Protein AF-A0A5C5A6T9-F1 (afdb_monomer_lite)

Foldseek 3Di:
DPPVVVLVVCCVVPVPVSVVVVVVVVVVVVVVVVVVDDDPVVVVVVVVVVVVVVVVVVVVVVVVVVVVVVLLVLFFPDKDKDWDWDDDPPPPQDQPDDVPDTDRDDPDPDGDGPDMDIDGHHTDPCSVVVVVVVVVVVVVPPPPDPDD

pLDDT: mean 72.28, std 15.4, range [39.16, 92.06]

Structure (mmCIF, N/CA/C/O backbone):
data_AF-A0A5C5A6T9-F1
#
_entry.id   AF-A0A5C5A6T9-F1
#
loop_
_atom_site.group_PDB
_atom_site.id
_atom_site.type_symbol
_atom_site.label_atom_id
_atom_site.label_alt_id
_atom_site.label_comp_id
_atom_site.label_asym_id
_atom_site.label_entity_id
_atom_site.label_seq_id
_atom_site.pdbx_PDB_ins_code
_atom_site.Cartn_x
_atom_site.Cartn_y
_atom_site.Cartn_z
_atom_site.occupancy
_atom_site.B_iso_or_equiv
_atom_site.auth_seq_id
_atom_site.auth_comp_id
_atom_site.auth_asym_id
_atom_site.auth_atom_id
_atom_site.pdbx_PDB_model_num
ATOM 1 N N . MET A 1 1 ? -40.711 -3.620 -5.092 1.00 51.81 1 MET A N 1
ATOM 2 C CA . MET A 1 1 ? -39.985 -3.111 -6.278 1.00 51.81 1 MET A CA 1
ATOM 3 C C . MET A 1 1 ? -40.071 -1.592 -6.463 1.00 51.81 1 MET A C 1
ATOM 5 O O . MET A 1 1 ? -39.164 -1.050 -7.072 1.00 51.81 1 MET A O 1
ATOM 9 N N . ASN A 1 2 ? -41.061 -0.880 -5.901 1.00 57.53 2 ASN A N 1
ATOM 10 C CA . ASN A 1 2 ? -41.166 0.576 -6.099 1.00 57.53 2 ASN A CA 1
ATOM 11 C C . ASN A 1 2 ? -40.108 1.417 -5.350 1.00 57.53 2 ASN A C 1
ATOM 13 O O . ASN A 1 2 ? -39.656 2.410 -5.898 1.00 57.53 2 ASN A O 1
ATOM 17 N N . SER A 1 3 ? -39.658 1.049 -4.144 1.00 67.88 3 SER A N 1
ATOM 18 C CA . SER A 1 3 ? -38.783 1.921 -3.327 1.00 67.88 3 SER A CA 1
ATOM 19 C C . SER A 1 3 ? -37.403 2.200 -3.938 1.00 67.88 3 SER A C 1
ATOM 21 O O . SER A 1 3 ? -36.931 3.329 -3.890 1.00 67.88 3 SER A O 1
ATOM 23 N N . ILE A 1 4 ? -36.782 1.199 -4.567 1.00 72.31 4 ILE A N 1
ATOM 24 C CA . ILE A 1 4 ? -35.433 1.313 -5.151 1.00 72.31 4 ILE A CA 1
ATOM 25 C C . ILE A 1 4 ? -35.416 2.324 -6.306 1.00 72.31 4 ILE A C 1
ATOM 27 O O . ILE A 1 4 ? -34.481 3.111 -6.436 1.00 72.31 4 ILE A O 1
ATOM 31 N N . PHE A 1 5 ? -36.472 2.334 -7.123 1.00 75.44 5 PHE A N 1
ATOM 32 C CA . PHE A 1 5 ? -36.585 3.236 -8.268 1.00 75.44 5 PHE A CA 1
ATOM 33 C C . PHE A 1 5 ? -36.808 4.690 -7.824 1.00 75.44 5 PHE A C 1
ATOM 35 O O . PHE A 1 5 ? -36.205 5.611 -8.370 1.00 75.44 5 PHE A O 1
ATOM 42 N N . PHE A 1 6 ? -37.622 4.897 -6.784 1.00 74.75 6 PHE A N 1
ATOM 43 C CA . PHE A 1 6 ? -37.836 6.215 -6.183 1.00 74.75 6 PHE A CA 1
ATOM 44 C C . PHE A 1 6 ? -36.580 6.751 -5.479 1.00 74.75 6 PHE A C 1
ATOM 46 O O . PHE A 1 6 ? -36.280 7.937 -5.597 1.00 74.75 6 PHE A O 1
ATOM 53 N N . ASP A 1 7 ? -35.819 5.896 -4.798 1.00 70.12 7 ASP A N 1
ATOM 54 C CA . ASP A 1 7 ? -34.548 6.268 -4.166 1.00 70.12 7 ASP A CA 1
ATOM 55 C C . ASP A 1 7 ? -33.488 6.676 -5.191 1.00 70.12 7 ASP A C 1
ATOM 57 O O . ASP A 1 7 ? -32.791 7.671 -4.996 1.00 70.12 7 ASP A O 1
ATOM 61 N N . ALA A 1 8 ? -33.385 5.935 -6.297 1.00 76.31 8 ALA A N 1
ATOM 62 C CA . ALA A 1 8 ? -32.487 6.269 -7.398 1.00 76.31 8 ALA A CA 1
ATOM 63 C C . ALA A 1 8 ? -32.868 7.610 -8.045 1.00 76.31 8 ALA A C 1
ATOM 65 O O . ALA A 1 8 ? -31.998 8.434 -8.325 1.00 76.31 8 ALA A O 1
ATOM 66 N N . LEU A 1 9 ? -34.169 7.866 -8.212 1.00 78.31 9 LEU A N 1
ATOM 67 C CA . LEU A 1 9 ? -34.676 9.135 -8.731 1.00 78.31 9 LEU A CA 1
ATOM 68 C C . LEU A 1 9 ? -34.378 10.307 -7.780 1.00 78.31 9 LEU A C 1
ATOM 70 O O . LEU A 1 9 ? -33.927 11.362 -8.222 1.00 78.31 9 LEU A O 1
ATOM 74 N N . LYS A 1 10 ? -34.566 10.124 -6.467 1.00 73.56 10 LYS A N 1
ATOM 75 C CA . LYS A 1 10 ? -34.214 11.138 -5.461 1.00 73.56 10 LYS A CA 1
ATOM 76 C C . LYS A 1 10 ? -32.706 11.391 -5.401 1.00 73.56 10 LYS A C 1
ATOM 78 O O . LYS A 1 10 ? -32.306 12.541 -5.252 1.00 73.56 10 LYS A O 1
ATOM 83 N N . PHE A 1 11 ? -31.879 10.355 -5.551 1.00 82.19 11 PHE A N 1
ATOM 84 C CA . PHE A 1 11 ? -30.421 10.491 -5.589 1.00 82.19 11 PHE A CA 1
ATOM 85 C C . PHE A 1 11 ? -29.953 11.256 -6.832 1.00 82.19 11 PHE A C 1
ATOM 87 O O . PHE A 1 11 ? -29.072 12.103 -6.731 1.00 82.19 11 PHE A O 1
ATOM 94 N N . ALA A 1 12 ? -30.581 11.022 -7.987 1.00 78.44 12 ALA A N 1
ATOM 95 C CA . ALA A 1 12 ? -30.275 11.746 -9.218 1.00 78.44 12 ALA A CA 1
ATOM 96 C C . ALA A 1 12 ? -30.631 13.244 -9.141 1.00 78.44 12 ALA A C 1
ATOM 98 O O . ALA A 1 12 ? -29.929 14.070 -9.717 1.00 78.44 12 ALA A O 1
ATOM 99 N N . ILE A 1 13 ? -31.706 13.599 -8.426 1.00 83.81 13 ILE A N 1
ATOM 100 C CA . ILE A 1 13 ? -32.176 14.989 -8.291 1.00 83.81 13 ILE A CA 1
ATOM 101 C C . ILE A 1 13 ? -31.471 15.718 -7.133 1.00 83.81 13 ILE A C 1
ATOM 103 O O . ILE A 1 13 ? -31.181 16.908 -7.239 1.00 83.81 13 ILE A O 1
ATOM 107 N N . ASN A 1 14 ? -31.188 15.028 -6.025 1.00 82.31 14 ASN A N 1
ATOM 108 C CA . ASN A 1 14 ? -30.491 15.579 -4.863 1.00 82.31 14 ASN A CA 1
ATOM 109 C C . ASN A 1 14 ? -29.639 14.496 -4.162 1.00 82.31 14 ASN A C 1
ATOM 111 O O . ASN A 1 14 ? -30.091 13.854 -3.200 1.00 82.31 14 ASN A O 1
ATOM 115 N N . PRO A 1 15 ? -28.390 14.288 -4.617 1.00 81.12 15 PRO A N 1
ATOM 116 C CA . PRO A 1 15 ? -27.530 13.230 -4.090 1.00 81.12 15 PRO A CA 1
ATOM 117 C C . PRO A 1 15 ? -27.135 13.497 -2.635 1.00 81.12 15 PRO A C 1
ATOM 119 O O . PRO A 1 15 ? -27.124 12.589 -1.809 1.00 81.12 15 PRO A O 1
ATOM 122 N N . THR A 1 16 ? -26.877 14.755 -2.279 1.00 82.19 16 THR A N 1
ATOM 123 C CA . THR A 1 16 ? -26.440 15.127 -0.929 1.00 82.19 16 THR A CA 1
ATOM 124 C C . THR A 1 16 ? -27.563 14.968 0.092 1.00 82.19 16 THR A C 1
ATOM 126 O 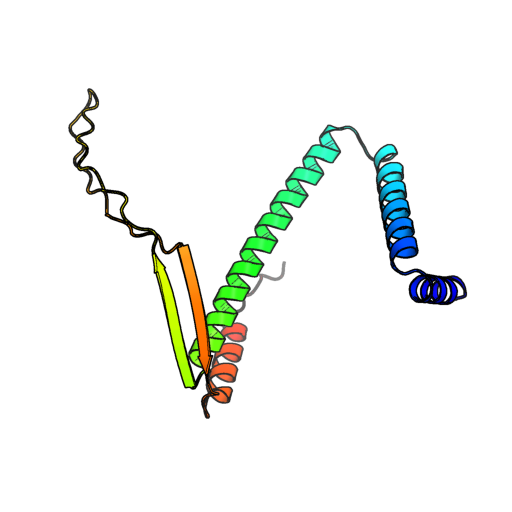O . THR A 1 16 ? -27.340 14.425 1.170 1.00 82.19 16 THR A O 1
ATOM 129 N N . GLY A 1 17 ? -28.788 15.383 -0.248 1.00 79.25 17 GLY A N 1
ATOM 130 C CA . GLY A 1 17 ? -29.952 15.242 0.631 1.00 79.25 17 GLY A CA 1
ATOM 131 C C . GLY A 1 17 ? -30.301 13.780 0.907 1.00 79.25 17 GLY A C 1
ATOM 132 O O . GLY A 1 17 ? -30.561 13.416 2.050 1.00 79.25 17 GLY A O 1
ATOM 133 N N . THR A 1 18 ? -30.219 12.922 -0.112 1.00 81.56 18 THR A N 1
ATOM 134 C CA . THR A 1 18 ? -30.449 11.478 0.050 1.00 81.56 18 THR A CA 1
ATOM 135 C C . THR A 1 18 ? -29.342 10.782 0.841 1.00 81.56 18 THR A C 1
ATOM 137 O O . THR A 1 18 ? -29.637 9.891 1.634 1.00 81.56 18 THR A O 1
ATOM 140 N N . LEU A 1 19 ? -28.081 11.202 0.694 1.00 81.38 19 LEU A N 1
ATOM 141 C CA . LEU A 1 19 ? -26.968 10.734 1.530 1.00 81.38 19 LEU A CA 1
ATOM 142 C C . LEU A 1 19 ? -27.158 11.127 3.000 1.00 81.38 19 LEU A C 1
ATOM 144 O O . LEU A 1 19 ? -26.985 10.290 3.887 1.00 81.38 19 LEU A O 1
ATOM 148 N N . ILE A 1 20 ? -27.559 12.371 3.273 1.00 82.25 20 ILE A N 1
ATOM 149 C CA . ILE A 1 20 ? -27.853 12.830 4.637 1.00 82.25 20 ILE A CA 1
ATOM 150 C C . ILE A 1 20 ? -29.032 12.037 5.202 1.00 82.25 20 ILE A C 1
ATOM 152 O O . ILE A 1 20 ? -28.926 11.481 6.286 1.00 82.25 20 ILE A O 1
ATOM 156 N N . GLU A 1 21 ? -30.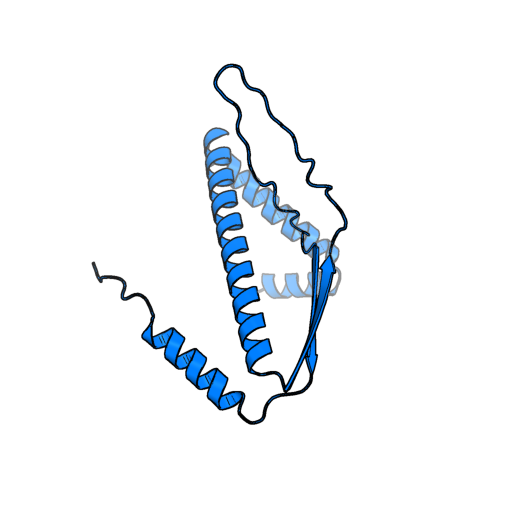128 11.890 4.464 1.00 79.12 21 GLU A N 1
ATOM 157 C CA . GLU A 1 21 ? -31.298 11.140 4.925 1.00 79.12 21 GLU A CA 1
ATOM 158 C C . GLU A 1 21 ? -30.954 9.673 5.229 1.00 79.12 21 GLU A C 1
ATOM 160 O O . GLU A 1 21 ? -31.274 9.178 6.309 1.00 79.12 21 GLU A O 1
ATOM 165 N N . LYS A 1 22 ? -30.226 8.990 4.335 1.00 81.75 22 LYS A N 1
ATOM 166 C CA . LYS A 1 22 ? -29.811 7.593 4.539 1.00 81.75 22 LYS A CA 1
ATOM 167 C C . LYS A 1 22 ? -28.835 7.433 5.699 1.00 81.75 22 LYS A C 1
ATOM 169 O O . LYS A 1 22 ? -28.959 6.473 6.454 1.00 81.75 22 LYS A O 1
ATOM 174 N N . THR A 1 23 ? -27.895 8.361 5.877 1.00 79.56 23 THR A N 1
ATOM 175 C CA . THR A 1 23 ? -26.968 8.326 7.022 1.00 79.56 23 THR A CA 1
ATOM 176 C C . THR A 1 23 ? -27.689 8.623 8.334 1.00 79.56 23 THR A C 1
ATOM 178 O O . THR A 1 23 ? -27.444 7.934 9.320 1.00 79.56 23 THR A O 1
ATOM 181 N N . THR A 1 24 ? -28.641 9.560 8.340 1.00 78.38 24 THR A N 1
ATOM 182 C CA . THR A 1 24 ? -29.465 9.874 9.517 1.00 78.38 24 THR A CA 1
ATOM 183 C C . THR A 1 24 ? -30.371 8.696 9.879 1.00 78.38 24 THR A C 1
ATOM 185 O O . THR A 1 24 ? -30.427 8.315 11.041 1.00 78.38 24 THR A O 1
ATOM 188 N N . GLN A 1 25 ? -31.021 8.052 8.902 1.00 78.75 25 GLN A N 1
ATOM 189 C CA . GLN A 1 25 ? -31.831 6.848 9.132 1.00 78.75 25 GLN A CA 1
ATOM 190 C C . GLN A 1 25 ? -30.984 5.663 9.605 1.00 78.75 25 GLN A C 1
ATOM 192 O O . GLN A 1 25 ? -31.379 4.965 10.534 1.00 78.75 25 GLN A O 1
ATOM 197 N N . ALA A 1 26 ? -29.806 5.439 9.013 1.00 77.88 26 ALA A N 1
ATOM 198 C CA . ALA A 1 26 ? -28.891 4.391 9.458 1.00 77.88 26 ALA A CA 1
ATOM 199 C C . ALA A 1 26 ? -28.401 4.641 10.891 1.00 77.88 26 ALA A C 1
ATOM 201 O O . ALA A 1 26 ? -28.320 3.700 11.679 1.00 77.88 26 ALA A O 1
ATOM 202 N N . LEU A 1 27 ? -28.124 5.900 11.245 1.00 74.94 27 LEU A N 1
ATOM 203 C CA . LEU A 1 27 ? -27.730 6.289 12.594 1.00 74.94 27 LEU A CA 1
ATOM 204 C C . LEU A 1 27 ? -28.885 6.119 13.584 1.00 74.94 27 LEU A C 1
ATOM 206 O O . LEU A 1 27 ? -28.670 5.506 14.622 1.00 74.94 27 LEU A O 1
ATOM 210 N N . ILE A 1 28 ? -30.100 6.569 13.243 1.00 76.94 28 ILE A N 1
ATOM 211 C CA . ILE A 1 28 ? -31.305 6.392 14.066 1.00 76.94 28 ILE A CA 1
ATOM 212 C C . ILE A 1 28 ? -31.568 4.904 14.292 1.00 76.94 28 ILE A C 1
ATOM 214 O O . ILE A 1 28 ? -31.623 4.479 15.438 1.00 76.94 28 ILE A O 1
ATOM 218 N N . ASN A 1 29 ? -31.613 4.092 13.232 1.00 75.94 29 ASN A N 1
ATOM 219 C CA . ASN A 1 29 ? -31.806 2.645 13.341 1.00 75.94 29 ASN A CA 1
ATOM 220 C C . ASN A 1 29 ? -30.723 1.999 14.207 1.00 75.94 29 ASN A C 1
ATOM 222 O O . ASN A 1 29 ? -31.029 1.138 15.028 1.00 75.94 29 ASN A O 1
ATOM 226 N N . LYS A 1 30 ? -29.460 2.422 14.072 1.00 68.44 30 LYS A N 1
ATOM 227 C CA . LYS A 1 30 ? -28.382 1.936 14.935 1.00 68.44 30 LYS A CA 1
ATOM 228 C C . LYS A 1 30 ? -28.614 2.370 16.385 1.00 68.44 30 LYS A C 1
ATOM 230 O O . LYS A 1 30 ? -28.524 1.531 17.263 1.00 68.44 30 LYS A O 1
ATOM 235 N N . THR A 1 31 ? -29.004 3.616 16.653 1.00 65.12 31 THR A N 1
ATOM 236 C CA . THR A 1 31 ? -29.288 4.103 18.017 1.00 65.12 31 THR A CA 1
ATOM 237 C C . THR A 1 31 ? -30.535 3.491 18.659 1.00 65.12 31 THR A C 1
ATOM 239 O O . THR A 1 31 ? -30.521 3.246 19.860 1.00 65.12 31 THR A O 1
ATOM 242 N N . THR A 1 32 ? -31.590 3.197 17.895 1.00 64.25 32 THR A N 1
ATOM 243 C CA . THR A 1 32 ? -32.805 2.539 18.399 1.00 64.25 32 THR A CA 1
ATOM 244 C C . THR A 1 32 ? -32.530 1.072 18.722 1.00 64.25 32 THR A C 1
ATOM 246 O O . THR A 1 32 ? -32.913 0.611 19.788 1.00 64.25 32 THR A O 1
ATOM 249 N N . ASN A 1 33 ? -31.765 0.367 17.879 1.00 59.84 33 ASN A N 1
ATOM 250 C CA . ASN A 1 33 ? -31.295 -0.985 18.204 1.00 59.84 33 ASN A CA 1
ATOM 251 C C . ASN A 1 33 ? -30.344 -0.987 19.420 1.00 59.84 33 ASN A C 1
ATOM 253 O O . ASN A 1 33 ? -30.399 -1.898 20.237 1.00 59.84 33 ASN A O 1
ATOM 257 N N . LEU A 1 34 ? -29.523 0.057 19.592 1.00 55.16 34 LEU A N 1
ATOM 258 C CA . LEU A 1 34 ? -28.657 0.222 20.769 1.00 55.16 34 LEU A CA 1
ATOM 259 C C . LEU A 1 34 ? -29.425 0.514 22.071 1.00 55.16 34 LEU A C 1
ATOM 261 O O . LEU A 1 34 ? -28.915 0.200 23.140 1.00 55.16 34 LEU A O 1
ATOM 265 N N . GLN A 1 35 ? -30.633 1.091 22.014 1.00 56.25 35 GLN A N 1
ATOM 266 C CA . GLN A 1 35 ? -31.490 1.241 23.201 1.00 56.25 35 GLN A CA 1
ATOM 267 C C . GLN A 1 35 ? -32.063 -0.099 23.688 1.00 56.25 35 GLN A C 1
ATOM 269 O O . GLN A 1 35 ? -32.349 -0.230 24.876 1.00 56.25 35 GLN A O 1
ATOM 274 N N . GLU A 1 36 ? -32.200 -1.093 22.805 1.00 56.62 36 GLU A N 1
ATOM 275 C CA . GLU A 1 36 ? -32.691 -2.434 23.150 1.00 56.62 36 GLU A CA 1
ATOM 276 C C . GLU A 1 36 ? -31.559 -3.429 23.467 1.00 56.62 36 GLU A C 1
ATOM 278 O O . GLU A 1 36 ? -31.775 -4.385 24.211 1.00 56.62 36 GLU A O 1
ATOM 283 N N . SER A 1 37 ? -30.332 -3.189 22.987 1.00 50.94 37 SER A N 1
ATOM 284 C CA . SER A 1 37 ? -29.161 -4.030 23.264 1.00 50.94 37 SER A CA 1
ATOM 285 C C . SER A 1 37 ? -28.109 -3.331 24.145 1.00 50.94 37 SER A C 1
ATOM 287 O O . SER A 1 37 ? -27.070 -2.894 23.657 1.00 50.94 37 SER A O 1
ATOM 289 N N . GLY A 1 38 ? -28.348 -3.301 25.459 1.00 50.50 38 GLY A N 1
ATOM 290 C CA . GLY A 1 38 ? -27.270 -3.510 26.431 1.00 50.50 38 GLY A CA 1
ATOM 291 C C . GLY A 1 38 ? -26.461 -2.312 26.949 1.00 50.50 38 GLY A C 1
ATOM 292 O O . GLY A 1 38 ? -26.032 -1.423 26.226 1.00 50.50 38 GLY A O 1
ATOM 293 N N . THR A 1 39 ? -26.227 -2.344 28.260 1.00 60.66 39 THR A N 1
ATOM 294 C CA . THR A 1 39 ? -25.460 -1.430 29.123 1.00 60.66 39 THR A CA 1
ATOM 295 C C . THR A 1 39 ? -24.146 -0.902 28.511 1.00 60.66 39 THR A C 1
ATOM 297 O O . THR A 1 39 ? -23.487 -1.608 27.754 1.00 60.66 39 THR A O 1
ATOM 300 N N . ILE A 1 40 ? -23.726 0.315 28.901 1.00 61.78 40 ILE A N 1
ATOM 301 C CA . ILE A 1 40 ? -22.475 1.023 28.522 1.00 61.78 40 ILE A CA 1
ATOM 302 C C . ILE A 1 40 ? -21.244 0.091 28.401 1.00 61.78 40 ILE A C 1
ATOM 304 O O . ILE A 1 40 ? -20.424 0.263 27.497 1.00 61.78 40 ILE A O 1
ATOM 308 N N . GLU A 1 41 ? -21.119 -0.913 29.271 1.00 69.81 41 GLU A N 1
ATOM 309 C CA . GLU A 1 41 ? -20.085 -1.952 29.210 1.00 69.81 41 GLU A CA 1
ATOM 310 C C . GLU A 1 41 ? -20.057 -2.765 27.899 1.00 69.81 41 GLU A C 1
ATOM 312 O O . GLU A 1 41 ? -18.974 -2.988 27.362 1.00 69.81 41 GLU A O 1
ATOM 317 N N . GLN A 1 42 ? -21.206 -3.171 27.348 1.00 69.75 42 GLN A N 1
ATOM 318 C CA . GLN A 1 42 ? -21.280 -3.970 26.112 1.00 69.75 42 GLN A CA 1
ATOM 319 C C . GLN A 1 42 ? -20.892 -3.146 24.879 1.00 69.75 42 GLN A C 1
ATOM 321 O O . GLN A 1 42 ? -20.203 -3.629 23.983 1.00 69.75 42 GLN A O 1
ATOM 326 N N . LEU A 1 43 ? -21.262 -1.864 24.865 1.00 71.50 43 LEU A N 1
ATOM 327 C CA . LEU A 1 43 ? -20.832 -0.905 23.846 1.00 71.50 43 LEU A CA 1
ATOM 328 C C . LEU A 1 43 ? -19.316 -0.684 23.868 1.00 71.50 43 LEU A C 1
ATOM 330 O O . LEU A 1 43 ? -18.681 -0.591 22.816 1.00 71.50 43 LEU A O 1
ATOM 334 N N . LYS A 1 44 ? -18.724 -0.620 25.065 1.00 74.81 44 LYS A N 1
ATOM 335 C CA . LYS A 1 44 ? -17.274 -0.499 25.232 1.00 74.81 44 LYS A CA 1
ATOM 336 C C . LYS A 1 44 ? -16.556 -1.755 24.740 1.00 74.81 44 LYS A C 1
ATOM 338 O O . LYS A 1 44 ? -15.561 -1.640 24.027 1.00 74.81 44 LYS A O 1
ATOM 343 N N . GLU A 1 45 ? -17.073 -2.934 25.063 1.00 79.19 45 GLU A N 1
ATOM 344 C CA . GLU A 1 45 ? -16.529 -4.211 24.597 1.00 79.19 45 GLU A CA 1
ATOM 345 C C . GLU A 1 45 ? -16.586 -4.348 23.066 1.00 79.19 45 GLU A C 1
ATOM 347 O O . GLU A 1 45 ? -15.571 -4.656 22.438 1.00 79.19 45 GLU A O 1
ATOM 352 N N . GLU A 1 46 ? -17.724 -4.028 22.442 1.00 78.19 46 GLU A N 1
ATOM 353 C CA . GLU A 1 46 ? -17.861 -4.068 20.980 1.00 78.19 46 GLU A CA 1
ATOM 354 C C . GLU A 1 46 ? -16.964 -3.019 20.299 1.00 78.19 46 GLU A C 1
ATOM 356 O O . GLU A 1 46 ? -16.361 -3.304 19.266 1.00 78.19 46 GLU A O 1
ATOM 361 N N . SER A 1 47 ? -16.788 -1.834 20.900 1.00 76.69 47 SER A N 1
ATOM 362 C CA . SER A 1 47 ? -15.868 -0.813 20.375 1.00 76.69 47 SER A CA 1
ATOM 363 C C . SER A 1 47 ? -14.409 -1.278 20.381 1.00 76.69 47 SER A C 1
ATOM 365 O O . SER A 1 47 ? -13.703 -1.091 19.390 1.00 76.69 47 SER A O 1
ATOM 367 N N . LEU A 1 48 ? -13.978 -1.959 21.450 1.00 86.06 48 LEU A N 1
ATOM 368 C CA . LEU A 1 48 ? -12.639 -2.538 21.552 1.00 86.06 48 LEU A CA 1
ATOM 369 C C . LEU A 1 48 ? -12.454 -3.644 20.516 1.00 86.06 48 LEU A C 1
ATOM 371 O O . LEU A 1 48 ? -11.456 -3.668 19.799 1.00 86.06 48 LEU A O 1
ATOM 375 N N . LYS A 1 49 ? -13.433 -4.541 20.385 1.00 87.88 49 LYS A N 1
ATOM 376 C CA . LYS A 1 49 ? -13.421 -5.591 19.362 1.00 87.88 49 LYS A CA 1
ATOM 377 C C . LYS A 1 49 ? -13.319 -5.003 17.955 1.00 87.88 49 LYS A C 1
ATOM 379 O O . LYS A 1 49 ? -12.517 -5.479 17.151 1.00 87.88 49 LYS A O 1
ATOM 384 N N . GLN A 1 50 ? -14.079 -3.950 17.668 1.00 85.12 50 GLN A N 1
ATOM 385 C CA . GLN A 1 50 ? -14.028 -3.260 16.386 1.00 85.12 50 GLN A CA 1
ATOM 386 C C . GLN A 1 50 ? -12.665 -2.595 16.148 1.00 85.12 50 GLN A C 1
ATOM 388 O O . GLN A 1 50 ? -12.142 -2.666 15.037 1.00 85.12 50 GLN A O 1
ATOM 393 N N . GLU A 1 51 ? -12.049 -2.009 17.175 1.00 88.50 51 GLU A N 1
ATOM 394 C CA . GLU A 1 51 ? -10.688 -1.470 17.100 1.00 88.50 51 GLU A CA 1
ATOM 395 C C . GLU A 1 51 ? -9.662 -2.558 16.750 1.00 88.50 51 GLU A C 1
ATOM 397 O O . GLU A 1 51 ? -8.844 -2.366 15.847 1.00 88.50 51 GLU A O 1
ATOM 402 N N . TYR A 1 52 ? -9.740 -3.733 17.384 1.00 85.75 52 TYR A N 1
ATOM 403 C CA . TYR A 1 52 ? -8.867 -4.865 17.058 1.00 85.75 52 TYR A CA 1
ATOM 404 C C . TYR A 1 52 ? -9.046 -5.342 15.615 1.00 85.75 52 TYR A C 1
ATOM 406 O O . TYR A 1 52 ? -8.054 -5.584 14.923 1.00 85.75 52 TYR A O 1
ATOM 414 N N . VAL A 1 53 ? -10.291 -5.447 15.142 1.00 90.75 53 VAL A N 1
ATOM 415 C CA . VAL A 1 53 ? -10.589 -5.820 13.751 1.00 90.75 53 VAL A CA 1
ATOM 416 C C . VAL A 1 53 ? -10.035 -4.778 12.782 1.00 90.75 53 VAL A C 1
ATOM 418 O O . VAL A 1 53 ? -9.381 -5.144 11.807 1.00 90.75 53 VAL A O 1
ATOM 421 N N . ASN A 1 54 ? -10.220 -3.489 13.070 1.00 90.81 54 ASN A N 1
ATOM 422 C CA . ASN A 1 54 ? -9.691 -2.405 12.245 1.00 90.81 54 ASN A CA 1
ATOM 423 C C . ASN A 1 54 ? -8.162 -2.446 12.181 1.00 90.81 54 ASN A C 1
ATOM 425 O O . ASN A 1 54 ? -7.593 -2.368 11.096 1.00 90.81 54 ASN A O 1
ATOM 429 N N . ARG A 1 55 ? -7.491 -2.642 13.320 1.00 90.81 55 ARG A N 1
ATOM 430 C CA . ARG A 1 55 ? -6.029 -2.754 13.386 1.00 90.81 55 ARG A CA 1
ATOM 431 C C . ARG A 1 55 ? -5.510 -3.970 12.621 1.00 90.81 55 ARG A C 1
ATOM 433 O O . ARG A 1 55 ? -4.501 -3.877 11.923 1.00 90.81 55 ARG A O 1
ATOM 4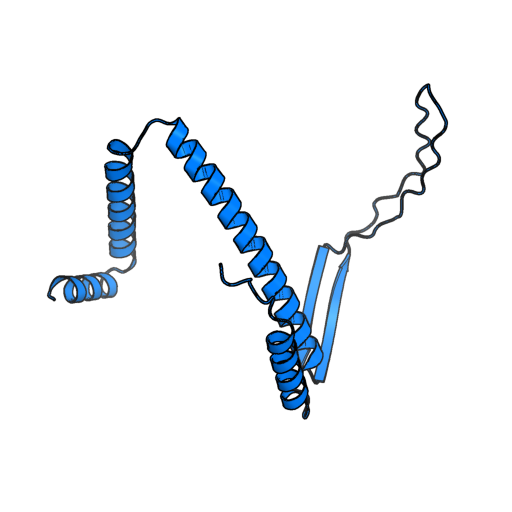40 N N . MET A 1 56 ? -6.198 -5.106 12.730 1.00 91.56 56 MET A N 1
ATOM 441 C CA . MET A 1 56 ? -5.875 -6.302 11.954 1.00 91.56 56 MET A CA 1
ATOM 442 C C . MET A 1 56 ? -6.042 -6.035 10.453 1.00 91.56 56 MET A C 1
ATOM 444 O O . MET A 1 56 ? -5.144 -6.342 9.672 1.00 91.56 56 MET A O 1
ATOM 448 N N . SER A 1 57 ? -7.150 -5.406 10.056 1.00 89.81 57 SER A N 1
ATOM 449 C CA . SER A 1 57 ? -7.416 -5.030 8.667 1.00 89.81 57 SER A CA 1
ATOM 450 C C . SER A 1 57 ? -6.371 -4.055 8.122 1.00 89.81 57 SER A C 1
ATOM 452 O O . SER A 1 57 ? -5.938 -4.208 6.985 1.00 89.81 57 SER A O 1
ATOM 454 N N . GLU A 1 58 ? -5.932 -3.075 8.914 1.00 91.12 58 GLU A N 1
ATOM 455 C CA . GLU A 1 58 ? -4.873 -2.137 8.527 1.00 91.12 58 GLU A CA 1
ATOM 456 C C . GLU A 1 58 ? -3.543 -2.871 8.315 1.00 91.12 58 GLU A C 1
ATOM 458 O O . GLU A 1 58 ? -2.851 -2.649 7.320 1.00 91.12 58 GLU A O 1
ATOM 463 N N . SER A 1 59 ? -3.203 -3.795 9.218 1.00 89.69 59 SER A N 1
ATOM 464 C CA . SER A 1 59 ? -2.006 -4.626 9.089 1.00 89.69 59 SER A CA 1
ATOM 465 C C . SER A 1 59 ? -2.050 -5.482 7.821 1.00 89.69 59 SER A C 1
ATOM 467 O O . SER A 1 59 ? -1.068 -5.535 7.083 1.00 89.69 59 SER A O 1
ATOM 469 N N . GLN A 1 60 ? -3.186 -6.120 7.529 1.00 90.50 60 GLN A N 1
ATOM 470 C CA . GLN A 1 60 ? -3.368 -6.911 6.308 1.00 90.50 60 GLN A CA 1
ATOM 471 C C . GLN A 1 60 ? -3.296 -6.047 5.045 1.00 90.50 60 GLN A C 1
ATOM 473 O O . GLN A 1 60 ? -2.655 -6.444 4.072 1.00 90.50 60 GLN A O 1
ATOM 478 N N . ALA A 1 61 ? -3.897 -4.854 5.061 1.00 90.00 61 ALA A N 1
ATOM 479 C CA . ALA A 1 61 ? -3.824 -3.910 3.950 1.00 90.00 61 ALA A CA 1
ATOM 480 C C . ALA A 1 61 ? -2.378 -3.471 3.684 1.00 90.00 61 ALA A C 1
ATOM 482 O O . ALA A 1 61 ? -1.946 -3.455 2.533 1.00 90.00 61 ALA A O 1
ATOM 483 N N . ARG A 1 62 ? -1.600 -3.204 4.741 1.00 90.19 62 ARG A N 1
ATOM 484 C CA . ARG A 1 62 ? -0.175 -2.870 4.630 1.00 90.19 62 ARG A CA 1
ATOM 485 C C . ARG A 1 62 ? 0.632 -4.023 4.039 1.00 90.19 62 ARG A C 1
ATOM 487 O O . ARG A 1 62 ? 1.385 -3.808 3.101 1.00 90.19 62 ARG A O 1
ATOM 494 N N . VAL A 1 63 ? 0.443 -5.246 4.535 1.00 92.06 63 VAL A N 1
ATOM 495 C CA . VAL A 1 63 ? 1.119 -6.437 3.987 1.00 92.06 63 VAL A CA 1
ATOM 496 C C . VAL A 1 63 ? 0.765 -6.639 2.512 1.00 92.06 63 VAL A C 1
ATOM 498 O O . VAL A 1 63 ? 1.648 -6.872 1.692 1.00 92.06 63 VAL A O 1
ATOM 501 N N . SER A 1 64 ? -0.512 -6.490 2.161 1.00 88.12 64 SER A N 1
ATOM 502 C CA . SER A 1 64 ? -0.981 -6.605 0.775 1.00 88.12 64 SER A CA 1
ATOM 503 C C . SER A 1 64 ? -0.365 -5.531 -0.122 1.00 88.12 64 SER A C 1
ATOM 505 O O . SER A 1 64 ? 0.002 -5.809 -1.260 1.00 88.12 64 SER A O 1
ATOM 507 N N . GLN A 1 65 ? -0.215 -4.310 0.394 1.00 90.12 65 GLN A N 1
ATOM 508 C CA . GLN A 1 65 ? 0.436 -3.214 -0.313 1.00 90.12 65 GLN A CA 1
ATOM 509 C C . GLN A 1 65 ? 1.923 -3.497 -0.554 1.00 90.12 65 GLN A C 1
ATOM 511 O O . GLN A 1 65 ? 2.387 -3.329 -1.679 1.00 90.12 65 GLN A O 1
ATOM 516 N N . GLU A 1 66 ? 2.659 -3.959 0.458 1.00 87.88 66 GLU A N 1
ATOM 517 C CA . GLU A 1 66 ? 4.073 -4.337 0.313 1.00 87.88 66 GLU A CA 1
ATOM 518 C C . GLU A 1 66 ? 4.246 -5.483 -0.694 1.00 87.88 66 GLU A C 1
ATOM 520 O O . GLU A 1 66 ? 5.134 -5.439 -1.546 1.00 87.88 66 GLU A O 1
ATOM 525 N N . LEU A 1 67 ? 3.347 -6.474 -0.667 1.00 90.19 67 LEU A N 1
ATOM 526 C CA . LEU A 1 67 ? 3.342 -7.568 -1.637 1.00 90.19 67 LEU A CA 1
ATOM 527 C C . LEU A 1 67 ? 3.087 -7.062 -3.064 1.00 90.19 67 LEU A C 1
ATOM 529 O O . LEU A 1 67 ? 3.801 -7.443 -3.991 1.00 90.19 67 LEU A O 1
ATOM 533 N N . ALA A 1 68 ? 2.109 -6.174 -3.249 1.00 87.19 68 ALA A N 1
ATOM 534 C CA . ALA A 1 68 ? 1.808 -5.582 -4.550 1.00 87.19 68 ALA A CA 1
ATOM 535 C C . ALA A 1 68 ? 2.973 -4.728 -5.078 1.00 87.19 68 ALA A C 1
ATOM 537 O O . ALA A 1 68 ? 3.276 -4.755 -6.272 1.00 87.19 68 ALA A O 1
ATOM 538 N N . ILE A 1 69 ? 3.658 -3.994 -4.195 1.00 88.50 69 ILE A N 1
ATOM 539 C CA . ILE A 1 69 ? 4.874 -3.252 -4.539 1.00 88.50 69 ILE A CA 1
ATOM 540 C C . ILE A 1 69 ? 5.966 -4.226 -4.983 1.00 88.50 69 ILE A C 1
ATOM 542 O O . ILE A 1 69 ? 6.543 -4.019 -6.045 1.00 88.50 69 ILE A O 1
ATOM 546 N N . ALA A 1 70 ? 6.209 -5.310 -4.243 1.00 88.50 70 ALA A N 1
ATOM 547 C CA . ALA A 1 70 ? 7.204 -6.316 -4.612 1.00 88.50 70 ALA A CA 1
ATOM 548 C C . ALA A 1 70 ? 6.914 -6.944 -5.987 1.00 88.50 70 ALA A C 1
ATOM 550 O O . ALA A 1 70 ? 7.815 -7.057 -6.816 1.00 88.50 70 ALA A O 1
ATOM 551 N N . GLN A 1 71 ? 5.649 -7.275 -6.265 1.00 87.19 71 GLN A N 1
ATOM 552 C CA . GLN A 1 71 ? 5.219 -7.773 -7.576 1.00 87.19 71 GLN A CA 1
ATOM 553 C C . GLN A 1 71 ? 5.426 -6.741 -8.690 1.00 87.19 71 GLN A C 1
ATOM 555 O O . GLN A 1 71 ? 5.807 -7.085 -9.805 1.00 87.19 71 GLN A O 1
ATOM 560 N N . ARG A 1 72 ? 5.187 -5.457 -8.417 1.00 87.56 72 ARG A N 1
ATOM 561 C CA . ARG A 1 72 ? 5.432 -4.385 -9.392 1.00 87.56 72 ARG A CA 1
ATOM 562 C C . ARG A 1 72 ? 6.921 -4.148 -9.617 1.00 87.56 72 ARG A C 1
ATOM 564 O O . ARG A 1 72 ? 7.309 -3.914 -10.753 1.00 87.56 72 ARG A O 1
ATOM 571 N N . ILE A 1 73 ? 7.747 -4.270 -8.579 1.00 87.81 73 ILE A N 1
ATOM 572 C CA . ILE A 1 73 ? 9.209 -4.214 -8.697 1.00 87.81 73 ILE A CA 1
ATOM 573 C C . ILE A 1 73 ? 9.718 -5.359 -9.579 1.00 87.81 73 ILE A C 1
ATOM 575 O O . ILE A 1 73 ? 10.561 -5.122 -10.434 1.00 87.81 73 ILE A O 1
ATOM 579 N N . SER A 1 74 ? 9.202 -6.580 -9.413 1.00 85.06 74 SER A N 1
ATOM 580 C CA . SER A 1 74 ? 9.671 -7.737 -10.188 1.00 85.06 74 SER A CA 1
ATOM 581 C C . SER A 1 74 ? 9.211 -7.749 -11.649 1.00 85.06 74 SER A C 1
ATOM 583 O O . SER A 1 74 ? 9.785 -8.469 -12.463 1.00 85.06 74 SER A O 1
ATOM 585 N N . THR A 1 75 ? 8.168 -6.985 -11.984 1.00 87.50 75 THR A N 1
ATOM 586 C CA . THR A 1 75 ? 7.553 -6.966 -13.324 1.00 87.50 75 THR A CA 1
ATOM 587 C C . THR A 1 75 ? 7.824 -5.691 -14.118 1.00 87.50 75 THR A C 1
ATOM 589 O O . THR A 1 75 ? 7.597 -5.674 -15.329 1.00 87.50 75 THR A O 1
ATOM 592 N N . ALA A 1 76 ? 8.287 -4.622 -13.472 1.00 86.94 76 ALA A N 1
ATOM 593 C CA . ALA A 1 76 ? 8.670 -3.390 -14.147 1.00 86.94 76 ALA A CA 1
ATOM 594 C C . ALA A 1 76 ? 10.004 -3.555 -14.888 1.00 86.94 76 ALA A C 1
ATOM 596 O O . ALA A 1 76 ? 10.875 -4.313 -14.472 1.00 86.94 76 ALA A O 1
ATOM 597 N N . GLU A 1 77 ? 10.155 -2.818 -15.985 1.00 85.94 77 GLU A N 1
ATOM 598 C CA . GLU A 1 77 ? 11.405 -2.762 -16.748 1.00 85.94 77 GLU A CA 1
ATOM 599 C C . GLU A 1 77 ? 12.434 -1.864 -16.045 1.00 85.94 77 GLU A C 1
ATOM 601 O O . GLU A 1 77 ? 13.607 -2.212 -15.933 1.00 85.94 77 GLU A O 1
ATOM 606 N N . GLU A 1 78 ? 11.977 -0.732 -15.505 1.00 85.50 78 GLU A N 1
ATOM 607 C CA . GLU A 1 78 ? 12.791 0.205 -14.735 1.00 85.50 78 GLU A CA 1
ATOM 608 C C . GLU A 1 78 ? 12.045 0.641 -13.463 1.00 85.50 78 GLU A C 1
ATOM 610 O O . GLU A 1 78 ? 10.837 0.918 -13.477 1.00 85.50 78 GLU A O 1
ATOM 615 N N . VAL A 1 79 ? 12.779 0.709 -12.347 1.00 89.56 79 VAL A N 1
ATOM 616 C CA . VAL A 1 79 ? 12.268 1.121 -11.035 1.00 89.56 79 VAL A CA 1
ATOM 617 C C . VAL A 1 79 ? 13.164 2.210 -10.460 1.00 89.56 79 VAL A C 1
ATOM 619 O O . VAL A 1 79 ? 14.345 1.984 -10.210 1.00 89.56 79 VAL A O 1
ATOM 622 N N . GLU A 1 80 ? 12.583 3.375 -10.184 1.00 88.69 80 GLU A N 1
ATOM 623 C CA . GLU A 1 80 ? 13.245 4.460 -9.457 1.00 88.69 80 GLU A CA 1
ATOM 624 C C . GLU A 1 80 ? 12.667 4.553 -8.039 1.00 88.69 80 GLU A C 1
ATOM 626 O O . GLU A 1 80 ? 11.445 4.614 -7.852 1.00 88.69 80 GLU A O 1
ATOM 631 N N . ILE A 1 81 ? 13.548 4.570 -7.033 1.00 89.44 81 ILE A N 1
ATOM 632 C CA . ILE A 1 81 ? 13.183 4.663 -5.615 1.00 89.44 81 ILE A CA 1
ATOM 633 C C . ILE A 1 81 ? 13.826 5.919 -5.029 1.00 89.44 81 ILE A C 1
ATOM 635 O O . ILE A 1 81 ? 15.047 6.008 -4.920 1.00 89.44 81 ILE A O 1
ATOM 639 N N . GLU A 1 82 ? 13.000 6.882 -4.625 1.00 86.75 82 GLU A N 1
ATOM 640 C CA . GLU A 1 82 ? 13.449 8.079 -3.910 1.00 86.75 82 GLU A CA 1
ATOM 641 C C . GLU A 1 82 ? 13.104 7.959 -2.427 1.00 86.75 82 GLU A C 1
ATOM 643 O O . GLU A 1 82 ? 11.928 7.934 -2.044 1.00 86.75 82 GLU A O 1
ATOM 648 N N . GLU A 1 83 ? 14.133 7.911 -1.586 1.00 83.62 83 GLU A N 1
ATOM 649 C CA . GLU A 1 83 ? 13.995 7.846 -0.134 1.00 83.62 83 GLU A CA 1
ATOM 650 C C . GLU A 1 83 ? 14.245 9.218 0.496 1.00 83.62 83 GLU A C 1
ATOM 652 O O . GLU A 1 83 ? 15.292 9.838 0.317 1.00 83.62 83 GLU A O 1
ATOM 657 N N . PHE A 1 84 ? 13.261 9.695 1.256 1.00 83.75 84 PHE A N 1
ATOM 658 C CA . PHE A 1 84 ? 13.347 10.931 2.019 1.00 83.75 84 PHE A CA 1
ATOM 659 C C . PHE A 1 84 ? 13.684 10.584 3.464 1.00 83.75 84 PHE A C 1
ATOM 661 O O . PHE A 1 84 ? 12.892 9.951 4.170 1.00 83.75 84 PHE A O 1
ATOM 668 N N . TYR A 1 85 ? 14.863 11.021 3.887 1.00 78.75 85 TYR A N 1
ATOM 669 C CA . TYR A 1 85 ? 15.383 10.840 5.233 1.00 78.75 85 TYR A CA 1
ATOM 670 C C . TYR A 1 85 ? 15.133 12.100 6.061 1.00 78.75 85 TYR A C 1
ATOM 672 O O . TYR A 1 85 ? 15.395 13.212 5.599 1.00 78.75 85 TYR A O 1
ATOM 680 N N . GLU A 1 86 ? 14.667 11.939 7.296 1.00 71.62 86 GLU A N 1
ATOM 681 C CA . GLU A 1 86 ? 14.740 13.013 8.287 1.00 71.62 86 GLU A CA 1
ATOM 682 C C . GLU A 1 86 ? 16.122 13.018 8.954 1.00 71.62 86 GLU A C 1
ATOM 684 O O . GLU A 1 86 ? 16.653 11.981 9.359 1.00 71.62 86 GLU A O 1
ATOM 689 N N . GLY A 1 87 ? 16.731 14.204 9.016 1.00 55.91 87 GLY A N 1
ATOM 690 C CA . GLY A 1 87 ? 18.108 14.399 9.452 1.00 55.91 87 GLY A CA 1
ATOM 691 C C . GLY A 1 87 ? 18.289 14.489 10.970 1.00 55.91 87 GLY A C 1
ATOM 692 O O . GLY A 1 87 ? 17.575 15.213 11.656 1.00 55.91 87 GLY A O 1
ATOM 693 N N . ASN A 1 88 ? 19.348 13.817 11.432 1.00 48.69 88 ASN A N 1
ATOM 694 C CA . ASN A 1 88 ? 20.144 14.070 12.637 1.00 48.69 88 ASN A CA 1
ATOM 695 C C . ASN A 1 88 ? 19.417 14.106 13.987 1.00 48.69 88 ASN A C 1
ATOM 697 O O . ASN A 1 88 ? 19.411 15.115 14.688 1.00 48.69 88 ASN A O 1
ATOM 701 N N . GLY A 1 89 ? 18.995 12.931 14.453 1.00 44.44 89 GLY A N 1
ATOM 702 C CA . GLY A 1 89 ? 19.208 12.624 15.862 1.00 44.44 89 GLY A CA 1
ATOM 703 C C . GLY A 1 89 ? 20.702 12.393 16.066 1.00 44.44 89 GLY A C 1
ATOM 704 O O . GLY A 1 89 ? 21.205 11.321 15.738 1.00 44.44 89 GLY A O 1
ATOM 705 N N . SER A 1 90 ? 21.428 13.395 16.561 1.00 43.31 90 SER A N 1
ATOM 706 C CA . SER A 1 90 ? 22.719 13.172 17.204 1.00 43.31 90 SER A CA 1
ATOM 707 C C . SER A 1 90 ? 22.497 12.109 18.277 1.00 43.31 90 SER A C 1
ATOM 709 O O . SER A 1 90 ? 21.924 12.386 19.329 1.00 43.31 90 SER A O 1
ATOM 711 N N . GLY A 1 91 ? 22.892 10.869 17.981 1.00 43.75 91 GLY A N 1
ATOM 712 C CA . GLY A 1 91 ? 23.042 9.823 18.977 1.00 43.75 91 GLY A CA 1
ATOM 713 C C . GLY A 1 91 ? 24.080 10.321 19.965 1.00 43.75 91 GLY A C 1
ATOM 714 O O . GLY A 1 91 ? 25.280 10.207 19.729 1.00 43.75 91 GLY A O 1
ATOM 715 N N . GLY A 1 92 ? 23.620 10.991 21.018 1.00 39.16 92 GLY A N 1
ATOM 716 C CA . GLY A 1 92 ? 24.478 11.378 22.113 1.00 39.16 92 GLY A CA 1
ATOM 717 C C . GLY A 1 92 ? 25.064 10.099 22.684 1.00 39.16 92 GLY A C 1
ATOM 718 O O . GLY A 1 92 ? 24.324 9.216 23.109 1.00 39.16 92 GLY A O 1
ATOM 719 N N . ILE A 1 93 ? 26.391 9.992 22.696 1.00 41.28 93 ILE A N 1
ATOM 720 C CA . ILE A 1 93 ? 27.077 9.083 23.609 1.00 41.28 93 ILE A CA 1
ATOM 721 C C . ILE A 1 93 ? 26.714 9.576 25.014 1.00 41.28 93 ILE A C 1
ATOM 723 O O . ILE A 1 93 ? 27.318 10.505 25.542 1.00 41.28 93 ILE A O 1
ATOM 727 N N . GLY A 1 94 ? 25.642 9.027 25.576 1.00 48.78 94 GLY A N 1
ATOM 728 C CA . GLY A 1 94 ? 25.215 9.283 26.939 1.00 48.78 94 GLY A CA 1
ATOM 729 C C . GLY A 1 94 ? 25.719 8.161 27.827 1.00 48.78 94 GLY A C 1
ATOM 730 O O . GLY A 1 94 ? 25.274 7.024 27.698 1.00 48.78 94 GLY A O 1
ATOM 731 N N . VAL A 1 95 ? 26.627 8.471 28.750 1.00 42.78 95 VAL A N 1
ATOM 732 C CA . VAL A 1 95 ? 26.904 7.582 29.882 1.00 42.78 95 VAL A CA 1
ATOM 733 C C . VAL A 1 95 ? 25.711 7.705 30.831 1.00 42.78 95 VAL A C 1
ATOM 735 O O . VAL A 1 95 ? 25.590 8.699 31.540 1.00 42.78 95 VAL A O 1
ATOM 738 N N . GLN A 1 96 ? 24.795 6.733 30.827 1.00 49.16 96 GLN A N 1
ATOM 739 C CA . GLN A 1 96 ? 23.805 6.621 31.900 1.00 49.16 96 GLN A CA 1
ATOM 740 C C . GLN A 1 96 ? 24.460 5.912 33.086 1.00 49.16 96 GLN A C 1
ATOM 742 O O . GLN A 1 96 ? 24.535 4.684 33.139 1.00 49.16 96 GLN A O 1
ATOM 747 N N . THR A 1 97 ? 24.960 6.693 34.040 1.00 41.03 97 THR A N 1
ATOM 748 C CA . THR A 1 97 ? 25.354 6.192 35.357 1.00 41.03 97 THR A CA 1
ATOM 749 C C . THR A 1 97 ? 24.085 5.967 36.170 1.00 41.03 97 THR A C 1
ATOM 751 O O . THR A 1 97 ? 23.462 6.913 36.639 1.00 41.03 97 THR A O 1
ATOM 754 N N . ASN A 1 98 ? 23.671 4.711 36.302 1.00 50.22 98 ASN A N 1
ATOM 755 C CA . ASN A 1 98 ? 22.684 4.298 37.295 1.00 50.22 98 ASN A CA 1
ATOM 756 C C . ASN A 1 98 ? 23.451 3.593 38.425 1.00 50.22 98 ASN A C 1
ATOM 758 O O . ASN A 1 98 ? 24.438 2.912 38.137 1.00 50.22 98 ASN A O 1
ATOM 762 N N . ASP A 1 99 ? 23.018 3.725 39.683 1.00 49.16 99 ASP A N 1
ATOM 763 C CA . ASP A 1 99 ? 23.756 3.339 40.911 1.00 49.16 99 ASP A CA 1
ATOM 764 C C . ASP A 1 99 ? 24.184 1.850 41.011 1.00 49.16 99 ASP A C 1
ATOM 766 O O . ASP A 1 99 ? 24.759 1.417 42.008 1.00 49.16 99 ASP A O 1
ATOM 770 N N . LYS A 1 100 ? 23.919 1.037 39.980 1.00 52.06 100 LYS A N 1
ATOM 771 C CA . LYS A 1 100 ? 24.225 -0.399 39.893 1.00 52.06 100 LYS A CA 1
ATOM 772 C C . LYS A 1 100 ? 25.160 -0.808 38.745 1.00 52.06 100 LYS A C 1
ATOM 774 O O . LYS A 1 100 ? 25.421 -2.000 38.605 1.00 52.06 100 LYS A O 1
ATOM 779 N N . GLY A 1 101 ? 25.689 0.121 37.946 1.00 44.09 101 GLY A N 1
ATOM 780 C CA . GLY A 1 101 ? 26.726 -0.205 36.958 1.00 44.09 101 GLY A CA 1
ATOM 781 C C . GLY A 1 101 ? 26.759 0.696 35.724 1.00 44.09 101 GLY A C 1
ATOM 782 O O . GLY A 1 101 ? 25.747 1.253 35.301 1.00 44.09 101 GLY A O 1
ATOM 783 N N . MET A 1 102 ? 27.951 0.810 35.134 1.00 40.75 102 MET A N 1
ATOM 784 C CA . MET A 1 102 ? 28.223 1.551 33.901 1.00 40.75 102 MET A CA 1
ATOM 785 C C . MET A 1 102 ? 27.704 0.756 32.691 1.00 40.75 102 MET A C 1
ATOM 787 O O . MET A 1 102 ? 28.320 -0.228 32.289 1.00 40.75 102 MET A O 1
ATOM 791 N N . ASN A 1 103 ? 26.570 1.161 32.110 1.00 49.09 103 ASN A N 1
ATOM 792 C CA . ASN A 1 103 ? 26.087 0.603 30.843 1.00 49.09 103 ASN A CA 1
ATOM 793 C C . ASN A 1 103 ? 26.666 1.411 29.672 1.00 49.09 103 ASN A C 1
ATOM 795 O O . ASN A 1 103 ? 26.285 2.559 29.456 1.00 49.09 103 ASN A O 1
ATOM 799 N N . ILE A 1 104 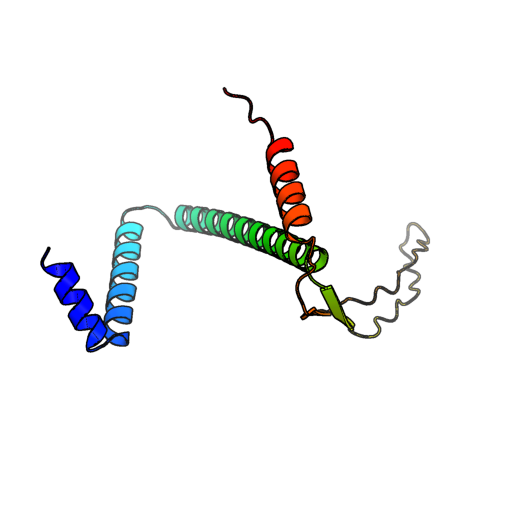? 27.584 0.805 28.913 1.00 43.94 104 ILE A N 1
ATOM 800 C CA . ILE A 1 104 ? 28.070 1.331 27.630 1.00 43.94 104 ILE A CA 1
ATOM 801 C C . ILE A 1 104 ? 27.216 0.689 26.533 1.00 43.94 104 ILE A C 1
ATOM 803 O O . ILE A 1 104 ? 27.412 -0.476 26.196 1.00 43.94 104 ILE A O 1
ATOM 807 N N . GLY A 1 105 ? 26.243 1.427 26.000 1.00 50.59 105 GLY A N 1
ATOM 808 C CA . GLY A 1 105 ? 25.426 0.996 24.864 1.00 50.59 105 GLY A CA 1
ATOM 809 C C . GLY A 1 105 ? 25.730 1.829 23.621 1.00 50.59 105 GLY A C 1
ATOM 810 O O . GLY A 1 105 ? 25.754 3.055 23.692 1.00 50.59 105 GLY A O 1
ATOM 811 N N . ALA A 1 106 ? 25.949 1.180 22.475 1.00 43.06 106 ALA A N 1
ATOM 812 C CA . ALA A 1 106 ? 26.032 1.857 21.184 1.00 43.06 106 ALA A CA 1
ATOM 813 C C . ALA A 1 106 ? 24.627 2.319 20.762 1.00 43.06 106 ALA A C 1
ATOM 815 O O . ALA A 1 106 ? 23.787 1.502 20.388 1.00 43.06 106 ALA A O 1
ATOM 816 N N . GLN A 1 107 ? 24.354 3.622 20.823 1.00 50.31 107 GLN A N 1
ATOM 817 C CA . GLN A 1 107 ? 23.133 4.185 20.252 1.00 50.31 107 GLN A CA 1
ATOM 818 C C . GLN A 1 107 ? 23.364 4.391 18.752 1.00 50.31 107 GLN A C 1
ATOM 820 O O . GLN A 1 107 ? 24.004 5.354 18.334 1.00 50.31 107 GLN A O 1
ATOM 825 N N . GLY A 1 108 ? 22.914 3.428 17.944 1.00 48.56 108 GLY A N 1
ATOM 826 C CA . GLY A 1 108 ? 23.015 3.502 16.489 1.00 48.56 108 GLY A CA 1
ATOM 827 C C . GLY A 1 108 ? 22.347 4.774 15.969 1.00 48.56 108 GLY A C 1
ATOM 828 O O . GLY A 1 108 ? 21.185 5.038 16.280 1.00 48.56 108 GLY A O 1
ATOM 829 N N . ALA A 1 109 ? 23.082 5.562 15.185 1.00 50.47 109 ALA A N 1
ATOM 830 C CA . ALA A 1 109 ? 22.547 6.701 14.449 1.00 50.47 109 ALA A CA 1
ATOM 831 C C . ALA A 1 109 ? 21.599 6.186 13.352 1.00 50.47 109 ALA A C 1
ATOM 833 O O . ALA A 1 109 ? 21.985 6.003 12.201 1.00 50.47 109 ALA A O 1
ATOM 834 N N . GLY A 1 110 ? 20.363 5.868 13.730 1.00 55.34 110 GLY A N 1
ATOM 835 C CA . GLY A 1 110 ? 19.328 5.439 12.801 1.00 55.34 110 GLY A CA 1
ATOM 836 C C . GLY A 1 110 ? 18.755 6.647 12.074 1.00 55.34 110 GLY A C 1
ATOM 837 O O . GLY A 1 110 ? 17.977 7.400 12.655 1.00 55.34 110 GLY A O 1
ATOM 838 N N . GLN A 1 111 ? 19.117 6.835 10.805 1.00 6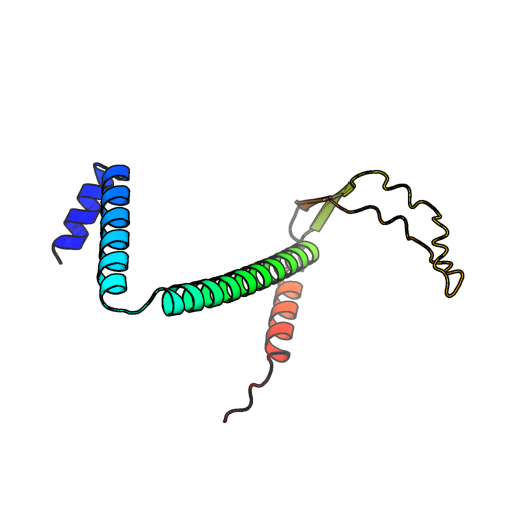1.94 111 GLN A N 1
ATOM 839 C CA . GLN A 1 111 ? 18.368 7.732 9.928 1.00 61.94 111 GLN A CA 1
ATOM 840 C C . GLN A 1 111 ? 17.004 7.090 9.655 1.00 61.94 111 GLN A C 1
ATOM 842 O O . GLN A 1 111 ? 16.914 5.999 9.092 1.00 61.94 111 GLN A O 1
ATOM 847 N N . LYS A 1 112 ? 15.928 7.739 10.105 1.00 70.75 112 LYS A N 1
ATOM 848 C CA . LYS A 1 112 ? 14.564 7.259 9.883 1.00 70.75 112 LYS A CA 1
ATOM 849 C C . LYS A 1 112 ? 14.134 7.651 8.469 1.00 70.75 112 LYS A C 1
ATOM 851 O O . LYS A 1 112 ? 14.076 8.836 8.146 1.00 70.75 112 LYS A O 1
ATOM 856 N N . VAL A 1 113 ? 13.817 6.659 7.636 1.00 70.94 113 VAL A N 1
ATOM 857 C CA . VAL A 1 113 ? 13.158 6.899 6.344 1.00 70.94 113 VAL A CA 1
ATOM 858 C C . VAL A 1 113 ? 11.732 7.367 6.628 1.00 70.94 113 VAL A C 1
ATOM 860 O O . VAL A 1 113 ? 10.937 6.623 7.204 1.00 70.94 113 VAL A O 1
ATOM 863 N N . THR A 1 114 ? 11.408 8.600 6.244 1.00 79.25 114 THR A N 1
ATOM 864 C CA . THR A 1 114 ? 10.084 9.201 6.475 1.00 79.25 114 THR A CA 1
ATOM 865 C C . THR A 1 114 ? 9.129 8.894 5.334 1.00 79.25 114 THR A C 1
ATOM 867 O O . THR A 1 114 ? 7.939 8.669 5.552 1.00 79.25 114 THR A O 1
ATOM 870 N N . ARG A 1 115 ? 9.630 8.892 4.097 1.00 83.94 115 ARG A N 1
ATOM 871 C CA . ARG A 1 115 ? 8.798 8.709 2.908 1.00 83.94 115 ARG A CA 1
ATOM 872 C C . ARG A 1 115 ? 9.597 8.057 1.792 1.00 83.94 115 ARG A C 1
ATOM 874 O O . ARG A 1 115 ? 10.750 8.413 1.575 1.00 83.94 115 ARG A O 1
ATOM 881 N N . ARG A 1 116 ? 8.956 7.149 1.059 1.00 86.94 116 ARG A N 1
ATOM 882 C CA . ARG A 1 116 ? 9.479 6.564 -0.180 1.00 86.94 116 ARG A CA 1
ATOM 883 C C . ARG A 1 116 ? 8.565 6.939 -1.341 1.00 86.94 116 ARG A C 1
ATOM 885 O O . ARG A 1 116 ? 7.345 6.898 -1.185 1.00 86.94 116 ARG A O 1
ATOM 892 N N . ILE A 1 117 ? 9.135 7.328 -2.477 1.00 88.56 117 ILE A N 1
ATOM 893 C CA . ILE A 1 117 ? 8.416 7.417 -3.754 1.00 88.56 117 ILE A CA 1
ATOM 894 C C . ILE A 1 117 ? 8.933 6.288 -4.640 1.00 88.56 117 ILE A C 1
ATOM 896 O O . ILE A 1 117 ? 10.131 6.215 -4.897 1.00 88.56 117 ILE A O 1
ATOM 900 N N . TYR A 1 118 ? 8.019 5.449 -5.121 1.00 88.69 118 TYR A N 1
ATOM 901 C CA . TYR A 1 118 ? 8.299 4.421 -6.118 1.00 88.69 118 TYR A CA 1
ATOM 902 C C . TYR A 1 118 ? 7.780 4.890 -7.479 1.00 88.69 118 TYR A C 1
ATOM 904 O O . TYR A 1 118 ? 6.591 5.200 -7.607 1.00 88.69 118 TYR A O 1
ATOM 912 N N . ARG A 1 119 ? 8.647 4.941 -8.495 1.00 90.81 119 ARG A N 1
ATOM 913 C CA . ARG A 1 119 ? 8.253 5.168 -9.893 1.00 90.81 119 ARG A CA 1
ATOM 914 C C . ARG A 1 119 ? 8.570 3.908 -10.690 1.00 90.81 119 ARG A C 1
ATOM 916 O O . ARG A 1 119 ? 9.703 3.442 -10.686 1.00 90.81 119 ARG A O 1
ATOM 923 N N . PHE A 1 120 ? 7.560 3.369 -11.361 1.00 90.38 120 PHE A N 1
ATOM 924 C CA . PHE A 1 120 ? 7.673 2.172 -12.193 1.00 90.38 120 PHE A CA 1
ATOM 925 C C . PHE A 1 120 ? 7.506 2.573 -13.657 1.00 90.38 120 PHE A C 1
ATOM 927 O O . PHE A 1 120 ? 6.532 3.258 -13.986 1.00 90.38 120 PHE A O 1
ATOM 934 N N . LYS A 1 121 ? 8.426 2.149 -14.524 1.00 88.81 121 LYS A N 1
ATOM 935 C CA . LYS A 1 121 ? 8.379 2.393 -15.971 1.00 88.81 121 LYS A CA 1
ATOM 936 C C . LYS A 1 121 ? 8.477 1.073 -16.734 1.00 88.81 121 LYS A C 1
ATOM 938 O O . LYS A 1 121 ? 9.185 0.157 -16.322 1.00 88.81 121 LYS A O 1
ATOM 943 N N . GLY A 1 122 ? 7.757 1.010 -17.852 1.00 83.50 122 GLY A N 1
ATOM 944 C CA . GLY A 1 122 ? 7.748 -0.150 -18.740 1.00 83.50 122 GLY A CA 1
ATOM 945 C C . GLY A 1 122 ? 7.114 -1.402 -18.129 1.00 83.50 122 GLY A C 1
ATOM 946 O O . GLY A 1 122 ? 6.605 -1.403 -17.004 1.00 83.50 122 GLY A O 1
ATOM 947 N N . TRP A 1 123 ? 7.117 -2.471 -18.916 1.00 80.69 123 TRP A N 1
ATOM 948 C CA . TRP A 1 123 ? 6.671 -3.803 -18.526 1.00 80.69 123 TRP A CA 1
ATOM 949 C C . TRP A 1 123 ? 7.669 -4.799 -19.095 1.00 80.69 123 TRP A C 1
ATOM 951 O O . TRP A 1 123 ? 7.899 -4.806 -20.300 1.00 80.69 123 TRP A O 1
ATOM 961 N N . HIS A 1 124 ? 8.261 -5.622 -18.236 1.00 79.31 124 HIS A N 1
ATOM 962 C CA . HIS A 1 124 ? 9.252 -6.611 -18.653 1.00 79.31 124 HIS A CA 1
ATOM 963 C C . HIS A 1 124 ? 8.603 -7.709 -19.511 1.00 79.31 124 HIS A C 1
ATOM 965 O O . HIS A 1 124 ? 7.535 -8.227 -19.178 1.00 79.31 124 HIS A O 1
ATOM 971 N N . ASP A 1 125 ? 9.251 -8.096 -20.610 1.00 76.62 125 ASP A N 1
ATOM 972 C CA . ASP A 1 125 ? 8.709 -9.069 -21.570 1.00 76.62 125 ASP A CA 1
ATOM 973 C C . ASP A 1 125 ? 8.446 -10.458 -20.948 1.00 76.62 125 ASP A C 1
ATOM 975 O O . ASP A 1 125 ? 7.482 -11.133 -21.313 1.00 76.62 125 ASP A O 1
ATOM 979 N N . GLY A 1 126 ? 9.224 -10.861 -19.940 1.00 77.38 126 GLY A N 1
ATOM 980 C CA . GLY A 1 126 ? 9.021 -12.095 -19.161 1.00 77.38 126 GLY A CA 1
ATOM 981 C C . GLY A 1 126 ? 8.195 -11.907 -17.881 1.00 77.38 126 GLY A C 1
ATOM 982 O O . GLY A 1 126 ? 8.137 -12.804 -17.039 1.00 77.38 126 GLY A O 1
ATOM 983 N N . ALA A 1 127 ? 7.562 -10.748 -17.674 1.00 76.38 127 ALA A N 1
ATOM 984 C CA . ALA A 1 127 ? 6.820 -10.469 -16.442 1.00 76.38 127 ALA A CA 1
ATOM 985 C C . ALA A 1 127 ? 5.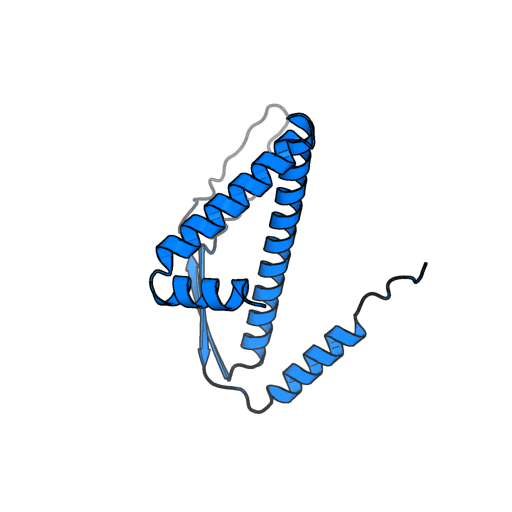617 -11.404 -16.272 1.00 76.38 127 ALA A C 1
ATOM 987 O O . ALA A 1 127 ? 5.213 -11.695 -15.150 1.00 76.38 127 ALA A O 1
ATOM 988 N N . LYS A 1 128 ? 5.070 -11.922 -17.379 1.00 75.19 128 LYS A N 1
ATOM 989 C CA . LYS A 1 128 ? 3.991 -12.919 -17.355 1.00 75.19 128 LYS A CA 1
ATOM 990 C C . LYS A 1 128 ? 4.435 -14.222 -16.686 1.00 75.19 128 LYS A C 1
ATOM 992 O O . LYS A 1 128 ? 3.712 -14.731 -15.838 1.00 75.19 128 LYS A O 1
ATOM 997 N N . GLU A 1 129 ? 5.634 -14.704 -17.005 1.00 78.88 129 GLU A N 1
ATOM 998 C CA . GLU A 1 129 ? 6.200 -15.934 -16.435 1.00 78.88 129 GLU A CA 1
ATOM 999 C C . GLU A 1 129 ? 6.523 -15.756 -14.947 1.00 78.88 129 GLU A C 1
ATOM 1001 O O . GLU A 1 129 ? 6.232 -16.635 -14.138 1.00 78.88 129 GLU A O 1
ATOM 1006 N N . ILE A 1 130 ? 7.047 -14.587 -14.560 1.00 78.06 130 ILE A N 1
ATOM 1007 C CA . ILE A 1 130 ? 7.311 -14.251 -13.152 1.00 78.06 130 ILE A CA 1
ATOM 1008 C C . ILE A 1 130 ? 6.005 -14.208 -12.346 1.00 78.06 130 ILE A C 1
ATOM 1010 O O . ILE A 1 130 ? 5.939 -14.756 -11.247 1.00 78.06 130 ILE A O 1
ATOM 1014 N N . LEU A 1 131 ? 4.947 -13.592 -12.882 1.00 76.75 131 LEU A N 1
ATOM 1015 C CA . LEU A 1 131 ? 3.638 -13.554 -12.223 1.00 76.75 131 LEU A CA 1
ATOM 1016 C C . LEU A 1 131 ? 3.019 -14.944 -12.076 1.00 76.75 131 LEU A C 1
ATOM 1018 O O . LEU A 1 131 ? 2.415 -15.242 -11.046 1.00 76.75 131 LEU A O 1
ATOM 1022 N N . GLU A 1 132 ? 3.179 -15.799 -13.083 1.00 79.25 132 GLU A N 1
ATOM 1023 C CA . GLU A 1 132 ? 2.669 -17.166 -13.051 1.00 79.25 132 GLU A CA 1
ATOM 1024 C C . GLU A 1 132 ? 3.401 -18.020 -12.004 1.00 79.25 132 GLU A C 1
ATOM 1026 O O . GLU A 1 132 ? 2.753 -18.698 -11.206 1.00 79.25 132 GLU A O 1
ATOM 1031 N N . GLN A 1 133 ? 4.729 -17.899 -11.907 1.00 78.75 133 GLN A N 1
ATOM 1032 C CA . GLN A 1 133 ? 5.532 -18.559 -10.869 1.00 78.75 133 GLN A CA 1
ATOM 1033 C C . GLN A 1 133 ? 5.188 -18.058 -9.458 1.00 78.75 133 GLN A C 1
ATOM 1035 O O . GLN A 1 133 ? 5.035 -18.859 -8.533 1.00 78.75 133 GLN A O 1
ATOM 1040 N N . LEU A 1 134 ? 5.004 -16.744 -9.285 1.00 73.81 134 LEU A N 1
ATOM 1041 C CA . LEU A 1 134 ? 4.587 -16.161 -8.007 1.00 73.81 134 LEU A CA 1
ATOM 1042 C C . LEU A 1 134 ? 3.208 -16.682 -7.580 1.00 73.81 134 LEU A C 1
ATOM 1044 O O . LEU A 1 134 ? 3.030 -17.062 -6.422 1.00 73.81 134 LEU A O 1
ATOM 1048 N N . ASN A 1 135 ? 2.255 -16.779 -8.508 1.00 77.38 135 ASN A N 1
ATOM 1049 C CA . ASN A 1 135 ? 0.932 -17.331 -8.220 1.00 77.38 135 ASN A CA 1
ATOM 1050 C C . ASN A 1 135 ? 0.986 -18.817 -7.839 1.00 77.38 135 ASN A C 1
ATOM 1052 O O . ASN A 1 135 ? 0.373 -19.196 -6.842 1.00 77.38 135 ASN A O 1
ATOM 1056 N N . GLN A 1 136 ? 1.759 -19.637 -8.559 1.00 76.00 136 GLN A N 1
ATOM 1057 C CA . GLN A 1 136 ? 1.920 -21.063 -8.247 1.00 76.00 136 GLN A CA 1
ATOM 1058 C C . GLN A 1 136 ? 2.563 -21.282 -6.867 1.00 76.00 136 GLN A C 1
ATOM 1060 O O . GLN A 1 136 ? 2.089 -22.114 -6.089 1.00 76.00 136 GLN A O 1
ATOM 1065 N N . SER A 1 137 ? 3.579 -20.482 -6.524 1.00 70.00 137 SER A N 1
ATOM 1066 C CA . SER A 1 137 ? 4.253 -20.540 -5.219 1.00 70.00 137 SER A CA 1
ATOM 1067 C C . SER A 1 137 ? 3.351 -20.138 -4.042 1.00 70.00 137 SER A C 1
ATOM 1069 O O . SER A 1 137 ? 3.484 -20.674 -2.941 1.00 70.00 137 SER A O 1
ATOM 1071 N N . ASN A 1 138 ? 2.394 -19.232 -4.270 1.00 66.75 138 ASN A N 1
ATOM 1072 C CA . ASN A 1 138 ? 1.414 -18.836 -3.259 1.00 66.75 138 ASN A CA 1
ATOM 1073 C C . ASN A 1 138 ? 0.356 -19.925 -3.033 1.00 66.75 138 ASN A C 1
ATOM 1075 O O . ASN A 1 138 ? -0.099 -20.107 -1.907 1.00 66.75 138 ASN A O 1
ATOM 1079 N N . THR A 1 139 ? -0.011 -20.681 -4.072 1.00 61.78 139 THR A N 1
ATOM 1080 C CA . THR A 1 139 ? -0.940 -21.816 -3.946 1.00 61.78 139 THR A CA 1
ATOM 1081 C C . THR A 1 139 ? -0.314 -23.062 -3.317 1.00 61.78 139 THR A C 1
ATOM 1083 O O . THR A 1 139 ? -1.016 -23.787 -2.620 1.00 61.78 139 THR A O 1
ATOM 1086 N N . SER A 1 140 ? 0.987 -23.316 -3.504 1.00 59.00 140 SER A N 1
ATOM 1087 C CA . SER A 1 140 ? 1.669 -24.491 -2.931 1.00 59.00 140 SER A CA 1
ATOM 1088 C C . SER A 1 140 ? 2.059 -24.337 -1.457 1.00 59.00 140 SER A C 1
ATOM 1090 O O . SER A 1 140 ? 2.334 -25.330 -0.795 1.00 59.00 140 SER A O 1
ATOM 1092 N N . ASN A 1 141 ? 2.103 -23.102 -0.948 1.00 57.59 141 ASN A N 1
ATOM 1093 C CA . ASN A 1 141 ? 2.429 -22.780 0.447 1.00 57.59 141 ASN A CA 1
ATOM 1094 C C . ASN A 1 141 ? 1.190 -22.407 1.278 1.00 57.59 141 ASN A C 1
ATOM 1096 O O . ASN A 1 141 ? 1.324 -21.845 2.368 1.00 57.59 141 ASN A O 1
ATOM 1100 N N . ALA A 1 142 ? -0.019 -22.670 0.770 1.00 55.00 142 ALA A N 1
ATOM 1101 C CA . ALA A 1 142 ? -1.232 -22.468 1.545 1.00 55.00 142 ALA A CA 1
ATOM 1102 C C . ALA A 1 142 ? -1.167 -23.351 2.807 1.00 55.00 142 ALA A C 1
ATOM 1104 O O . ALA A 1 142 ? -0.912 -24.550 2.683 1.00 55.00 142 ALA A O 1
ATOM 1105 N N . PRO A 1 143 ? -1.360 -22.798 4.019 1.00 54.25 143 PRO A N 1
ATOM 1106 C CA . PRO A 1 143 ? -1.401 -23.616 5.219 1.00 54.25 143 PRO A CA 1
ATOM 1107 C C . PRO A 1 143 ? -2.552 -24.616 5.081 1.00 54.25 143 PRO A C 1
ATOM 1109 O O . PRO A 1 143 ? -3.710 -24.214 4.958 1.00 54.25 143 PRO A O 1
ATOM 1112 N N . GLU A 1 144 ? -2.234 -25.912 5.087 1.00 56.62 144 GLU A N 1
ATOM 1113 C CA . GLU A 1 144 ? -3.234 -26.958 5.283 1.00 56.62 144 GLU A CA 1
ATOM 1114 C C . GLU A 1 144 ? -3.860 -26.724 6.659 1.00 56.62 144 GLU A C 1
ATOM 1116 O O . GLU A 1 144 ? -3.255 -26.976 7.704 1.00 56.62 144 GLU A O 1
ATOM 1121 N N . PHE A 1 145 ? -5.065 -26.157 6.671 1.00 52.72 145 PHE A N 1
ATOM 1122 C CA . PHE A 1 145 ? -5.862 -26.104 7.882 1.00 52.72 145 PHE A CA 1
ATOM 1123 C C . PHE A 1 145 ? -6.292 -27.539 8.183 1.00 52.72 145 PHE A C 1
ATOM 1125 O O . PHE A 1 145 ? -6.925 -28.149 7.320 1.00 52.72 145 PHE A O 1
ATOM 1132 N N . PRO A 1 146 ? -5.965 -28.097 9.363 1.00 55.00 146 PRO A N 1
ATOM 1133 C CA . PRO A 1 146 ? -6.455 -29.417 9.715 1.00 55.00 146 PRO A CA 1
ATOM 1134 C C . PRO A 1 146 ? -7.984 -29.376 9.689 1.00 55.00 146 PRO A C 1
ATOM 1136 O O . PRO A 1 146 ? -8.604 -28.592 10.418 1.00 55.00 146 PRO A O 1
ATOM 1139 N N . GLU A 1 147 ? -8.584 -30.191 8.821 1.00 57.12 147 GLU A N 1
ATOM 1140 C CA . GLU A 1 147 ? -10.006 -30.500 8.902 1.00 57.12 147 GLU A CA 1
ATOM 1141 C C . GLU A 1 147 ? -10.260 -31.085 10.298 1.00 57.12 147 GLU A C 1
ATOM 1143 O O . GLU A 1 147 ? -9.549 -31.989 10.744 1.00 57.12 147 GLU A O 1
ATOM 1148 N N . LYS A 1 148 ? -11.195 -30.476 11.031 1.00 55.00 148 LYS A N 1
ATOM 1149 C CA . LYS A 1 148 ? -11.613 -30.954 12.352 1.00 55.00 148 LYS A CA 1
ATOM 1150 C C . LYS A 1 148 ? -12.330 -32.290 12.255 1.00 55.00 148 LYS A C 1
ATOM 1152 O O . LYS A 1 148 ? -13.163 -32.427 11.333 1.00 55.00 148 LYS A O 1
#

Organism: NCBI:txid2026188

Secondary structure (DSSP, 8-state):
-HHHHHHHHHHHH-HHHHHHHHHHHHHHHHHHHHHHS--HHHHHHHHHHHHHHHHHHHHHHHHHHHHHHHHHHHH-SEEEEEEEEEP--------EEETTEEE--------EEEEEEEEEES--TTHHHHHHHHHHHHHHT---PPP-

Radius of gyration: 27.04 Å; chains: 1; bounding box: 69×46×62 Å

Sequence (148 aa):
MNSIFFDALKFAINPTGTLIEKTTQALINKTTNLQESGTIEQLKEESLKQEYVNRMSESQARVSQELAIAQRISTAEEVEIEEFYEGNGSGGIGVQTNDKGMNIGAQGAGQKVTRRIYRFKGWHDGAKEILEQLNQSNTSNAPEFPEK